Protein AF-A0A9R1D7I6-F1 (afdb_monomer_lite)

Secondary structure (DSSP, 8-state):
--------SS----SEEEEEEEE-TTS-EEEEEEEEEEEE----HHHHHHHHHHHHHHHHHHHHHHS-S---S-TTS--SS-EEEEEEEEE--SSPPP-PPTTEEEEEESPPP----

Organism: NCBI:txid2841590

Structure (mmCIF, N/CA/C/O backbone):
data_AF-A0A9R1D7I6-F1
#
_entry.id   AF-A0A9R1D7I6-F1
#
loop_
_atom_site.group_PDB
_atom_site.id
_atom_site.type_symbol
_atom_site.label_atom_id
_atom_site.label_alt_id
_atom_site.label_comp_id
_atom_site.label_asym_id
_atom_site.label_entity_id
_atom_site.label_seq_id
_atom_site.pdbx_PDB_ins_code
_atom_site.Cartn_x
_atom_site.Cartn_y
_atom_site.Cartn_z
_atom_site.occupancy
_atom_site.B_iso_or_equiv
_atom_site.auth_seq_id
_atom_site.auth_comp_id
_atom_site.auth_asym_id
_atom_site.auth_atom_id
_atom_site.pdbx_PDB_model_num
ATOM 1 N N . MET A 1 1 ? 3.771 33.067 13.067 1.00 39.66 1 MET A N 1
ATOM 2 C CA . MET A 1 1 ? 3.120 33.302 11.757 1.00 39.66 1 MET A CA 1
ATOM 3 C C . MET A 1 1 ? 4.215 33.194 10.709 1.00 39.66 1 MET A C 1
ATOM 5 O O . MET A 1 1 ? 5.153 33.960 10.805 1.00 39.66 1 MET A O 1
ATOM 9 N N . GLY A 1 2 ? 4.280 32.260 9.773 1.00 43.22 2 GLY A N 1
ATOM 10 C CA . GLY A 1 2 ? 3.318 31.320 9.216 1.00 43.22 2 GLY A CA 1
ATOM 11 C C . GLY A 1 2 ? 3.713 31.168 7.745 1.00 43.22 2 GLY A C 1
ATOM 12 O O . GLY A 1 2 ? 3.759 32.176 7.047 1.00 43.22 2 GLY A O 1
ATOM 13 N N . ARG A 1 3 ? 4.073 29.950 7.330 1.00 41.47 3 ARG A N 1
ATOM 14 C CA . ARG A 1 3 ? 4.033 29.404 5.958 1.00 41.47 3 ARG A CA 1
ATOM 15 C C . ARG A 1 3 ? 4.605 27.983 6.020 1.00 41.47 3 ARG A C 1
ATOM 17 O O . ARG A 1 3 ? 5.743 27.737 5.645 1.00 41.47 3 ARG A O 1
ATOM 24 N N . GLY A 1 4 ? 3.813 27.079 6.600 1.00 38.47 4 GLY A N 1
ATOM 25 C CA . GLY A 1 4 ? 3.963 25.649 6.353 1.00 38.47 4 GLY A CA 1
ATOM 26 C C . GLY A 1 4 ? 3.484 25.407 4.930 1.00 38.47 4 GLY A C 1
ATOM 27 O O . GLY A 1 4 ? 2.307 25.621 4.643 1.00 38.47 4 GLY A O 1
ATOM 28 N N . GLY A 1 5 ? 4.424 25.103 4.039 1.00 35.66 5 GLY A N 1
ATOM 29 C CA . GLY A 1 5 ? 4.111 24.621 2.704 1.00 35.66 5 GLY A CA 1
ATOM 30 C C . GLY A 1 5 ? 3.377 23.295 2.839 1.00 35.66 5 GLY A C 1
ATOM 31 O O . GLY A 1 5 ? 3.805 22.412 3.573 1.00 35.66 5 GLY A O 1
ATOM 32 N N . SER A 1 6 ? 2.224 23.216 2.198 1.00 44.97 6 SER A N 1
ATOM 33 C CA . SER A 1 6 ? 1.393 22.031 2.080 1.00 44.97 6 SER A CA 1
ATOM 34 C C . SER A 1 6 ? 2.099 20.979 1.217 1.00 44.97 6 SER A C 1
ATOM 36 O O . SER A 1 6 ? 1.899 20.956 0.006 1.00 44.97 6 SER A O 1
ATOM 38 N N . ASP A 1 7 ? 2.877 20.096 1.839 1.00 45.19 7 ASP A N 1
ATOM 39 C CA . ASP A 1 7 ? 3.285 18.792 1.277 1.00 45.19 7 ASP A CA 1
ATOM 40 C C . A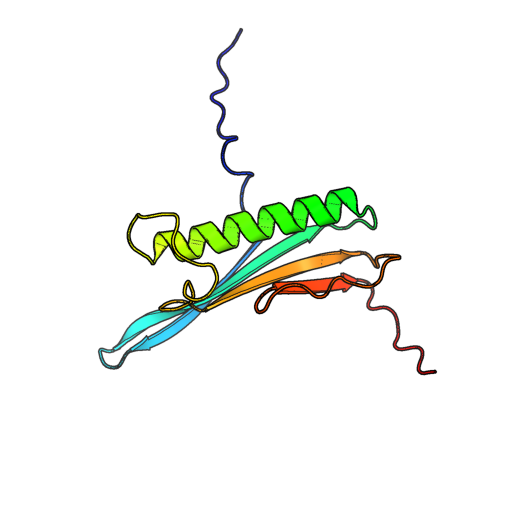SP A 1 7 ? 2.129 17.772 1.382 1.00 45.19 7 ASP A C 1
ATOM 42 O O . ASP A 1 7 ? 2.311 16.617 1.741 1.00 45.19 7 ASP A O 1
ATOM 46 N N . SER A 1 8 ? 0.888 18.214 1.154 1.00 47.34 8 SER A N 1
ATOM 47 C CA . SER A 1 8 ? -0.324 17.452 1.490 1.00 47.34 8 SER A CA 1
ATOM 48 C C . SER A 1 8 ? -1.175 17.082 0.278 1.00 47.34 8 SER A C 1
ATOM 50 O O . SER A 1 8 ? -2.354 16.783 0.441 1.00 47.34 8 SER A O 1
ATOM 52 N N . LEU A 1 9 ? -0.629 17.177 -0.938 1.00 47.69 9 LEU A N 1
ATOM 53 C CA . LEU A 1 9 ? -1.352 16.745 -2.140 1.00 47.69 9 LEU A CA 1
ATOM 54 C C . LEU A 1 9 ? -1.285 15.227 -2.347 1.00 47.69 9 LEU A C 1
ATOM 56 O O . LEU A 1 9 ? -2.108 14.707 -3.086 1.00 47.69 9 LEU A O 1
ATOM 60 N N . TRP A 1 10 ? -0.375 14.530 -1.659 1.00 55.62 10 TRP A N 1
ATOM 61 C CA . TRP A 1 10 ? -0.203 13.079 -1.730 1.00 55.62 10 TRP A CA 1
ATOM 62 C C . TRP A 1 10 ? 0.053 12.583 -0.307 1.00 55.62 10 TRP A C 1
ATOM 64 O O . TRP A 1 10 ? 1.000 13.035 0.341 1.00 55.62 10 TRP A O 1
ATOM 74 N N . GLY A 1 11 ? -0.867 11.782 0.226 1.00 57.44 11 GLY A N 1
ATOM 75 C CA . GLY A 1 11 ? -0.948 11.446 1.646 1.00 57.44 11 GLY A CA 1
ATOM 76 C C . GLY A 1 11 ? 0.180 10.537 2.126 1.00 57.44 11 GLY A C 1
ATOM 77 O O . GLY A 1 11 ? -0.054 9.372 2.368 1.00 57.44 11 GLY A O 1
ATOM 78 N N . GLY A 1 12 ? 1.393 11.056 2.316 1.00 71.56 12 GLY A N 1
ATOM 79 C CA . GLY A 1 12 ? 2.447 10.347 3.051 1.00 71.56 12 GLY A CA 1
ATOM 80 C C . GLY A 1 12 ? 3.225 9.282 2.265 1.00 71.56 12 GLY A C 1
ATOM 81 O O . GLY A 1 12 ? 3.436 9.398 1.059 1.00 71.56 12 GLY A O 1
ATOM 82 N N . ARG A 1 13 ? 3.772 8.304 3.000 1.00 84.12 13 ARG A N 1
ATOM 83 C CA . ARG A 1 13 ? 4.633 7.213 2.514 1.00 84.12 13 ARG A CA 1
ATOM 84 C C . ARG A 1 13 ? 3.958 5.888 2.878 1.00 84.12 13 ARG A C 1
ATOM 86 O O . ARG A 1 13 ? 3.509 5.793 4.018 1.00 84.12 13 ARG A O 1
ATOM 93 N N . PRO A 1 14 ? 3.981 4.868 2.004 1.00 89.44 14 PRO A N 1
ATOM 94 C CA . PRO A 1 14 ? 3.505 3.540 2.372 1.00 89.44 14 PRO A CA 1
ATOM 95 C C . PRO A 1 14 ? 4.297 2.957 3.547 1.00 89.44 14 PRO A C 1
ATOM 97 O O . PRO A 1 14 ? 5.505 3.210 3.709 1.00 89.44 14 PRO A O 1
ATOM 100 N N . ASP A 1 15 ? 3.625 2.115 4.327 1.00 91.19 15 ASP A N 1
ATOM 101 C CA . ASP A 1 15 ? 4.249 1.375 5.421 1.00 91.19 15 ASP A CA 1
ATOM 102 C C . ASP A 1 15 ? 5.256 0.341 4.898 1.00 91.19 15 ASP A C 1
ATOM 104 O O . ASP A 1 15 ? 6.362 0.210 5.436 1.00 91.19 15 ASP A O 1
ATOM 108 N N . ILE A 1 16 ? 4.893 -0.375 3.828 1.00 91.81 16 ILE A N 1
ATOM 109 C CA . ILE A 1 16 ? 5.672 -1.481 3.260 1.00 91.81 16 ILE A CA 1
ATOM 110 C C . ILE A 1 16 ? 5.826 -1.297 1.749 1.00 91.81 16 ILE A C 1
ATOM 112 O O . ILE A 1 16 ? 4.854 -1.055 1.038 1.00 91.81 16 ILE A O 1
ATOM 116 N N . VAL A 1 17 ? 7.052 -1.484 1.255 1.00 91.88 17 VAL A N 1
ATOM 117 C CA . VAL A 1 17 ? 7.363 -1.611 -0.176 1.00 91.88 17 VAL A CA 1
ATOM 118 C C . VAL A 1 17 ? 8.300 -2.803 -0.358 1.00 91.88 17 VAL A C 1
ATOM 120 O O . VAL A 1 17 ? 9.311 -2.899 0.340 1.00 91.88 17 VAL A O 1
ATOM 123 N N . LEU A 1 18 ? 7.962 -3.714 -1.270 1.00 90.12 18 LEU A N 1
ATOM 124 C CA . LEU A 1 18 ? 8.786 -4.870 -1.633 1.00 90.12 18 LEU A CA 1
ATOM 125 C C . LEU A 1 18 ? 8.930 -4.938 -3.153 1.00 90.12 18 LEU A C 1
ATOM 127 O O . LEU A 1 18 ? 7.930 -5.023 -3.858 1.00 90.12 18 LEU A O 1
ATOM 131 N N . GLU A 1 19 ? 10.163 -4.970 -3.643 1.00 89.25 19 GLU A N 1
ATOM 132 C CA . GLU A 1 19 ? 10.472 -5.060 -5.072 1.00 89.25 19 GLU A CA 1
ATOM 133 C C . GLU A 1 19 ? 11.092 -6.428 -5.379 1.00 89.25 19 GLU A C 1
ATOM 135 O O . GLU A 1 19 ? 12.047 -6.856 -4.718 1.00 89.25 19 GLU A O 1
ATOM 140 N N . ARG A 1 20 ? 10.546 -7.133 -6.374 1.00 86.19 20 ARG A N 1
ATOM 141 C CA . ARG A 1 20 ? 11.136 -8.358 -6.922 1.00 86.19 20 ARG A CA 1
ATOM 142 C C . ARG A 1 20 ? 11.906 -8.006 -8.184 1.00 86.19 20 ARG A C 1
ATOM 144 O O . ARG A 1 20 ? 11.350 -7.403 -9.095 1.00 86.19 20 ARG A O 1
ATOM 151 N N . PHE A 1 21 ? 13.164 -8.425 -8.231 1.00 86.06 21 PHE A N 1
ATOM 152 C CA . PHE A 1 21 ? 14.028 -8.231 -9.388 1.00 86.06 21 PHE A CA 1
ATOM 153 C C . PHE A 1 21 ? 14.281 -9.559 -10.096 1.00 86.06 21 PHE A C 1
ATOM 155 O O . PHE A 1 21 ? 14.581 -10.563 -9.443 1.00 86.06 21 PHE A O 1
ATOM 162 N N . GLU A 1 22 ? 14.249 -9.536 -11.423 1.00 85.69 22 GLU A N 1
ATOM 163 C CA . GLU A 1 22 ? 14.685 -10.630 -12.286 1.00 85.69 22 GLU A CA 1
ATOM 164 C C . GLU A 1 22 ? 15.877 -10.176 -13.140 1.00 85.69 22 GLU A C 1
ATOM 166 O O . GLU A 1 22 ? 16.044 -8.989 -1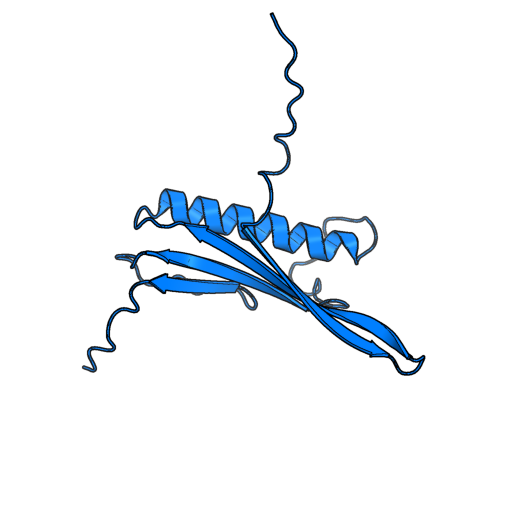3.429 1.00 85.69 22 GLU A O 1
ATOM 171 N N . LYS A 1 23 ? 16.751 -11.115 -13.516 1.00 89.88 23 LYS A N 1
ATOM 172 C CA . LYS A 1 23 ? 17.811 -10.836 -14.488 1.00 89.88 23 LYS A CA 1
ATOM 173 C C . LYS A 1 23 ? 17.274 -10.972 -15.907 1.00 89.88 23 LYS A C 1
ATOM 175 O O . LYS A 1 23 ? 16.805 -12.044 -16.280 1.00 89.88 23 LYS A O 1
ATOM 180 N N . SER A 1 24 ? 17.429 -9.923 -16.705 1.00 85.38 24 SER A N 1
ATOM 181 C CA . SER A 1 24 ? 17.127 -9.941 -18.132 1.00 85.38 24 SER A CA 1
ATOM 182 C C . SER A 1 24 ? 18.125 -10.802 -18.918 1.00 85.38 24 SER A C 1
ATOM 184 O O . SER A 1 24 ? 19.164 -11.237 -18.406 1.00 85.38 24 SER A O 1
ATOM 186 N N . ALA A 1 25 ? 17.828 -11.023 -20.202 1.00 85.94 25 ALA A N 1
ATOM 187 C CA . ALA A 1 25 ? 18.722 -11.717 -21.129 1.00 85.94 25 ALA A CA 1
ATOM 188 C C . ALA A 1 25 ? 20.090 -11.021 -21.295 1.00 85.94 25 ALA A C 1
ATOM 190 O O . ALA A 1 25 ? 21.069 -11.688 -21.625 1.00 85.94 25 ALA A O 1
ATOM 191 N N . ASP A 1 26 ? 20.156 -9.716 -21.018 1.00 89.81 26 ASP A N 1
ATOM 192 C CA . ASP A 1 26 ? 21.363 -8.886 -21.092 1.00 89.81 26 ASP A CA 1
ATOM 193 C C . ASP A 1 26 ? 22.116 -8.804 -19.745 1.00 89.81 26 ASP A C 1
ATOM 195 O O . ASP A 1 26 ? 23.009 -7.980 -19.569 1.00 89.81 26 ASP A O 1
ATOM 199 N N . GLU A 1 27 ? 21.766 -9.670 -18.784 1.00 89.50 27 GLU A N 1
ATOM 200 C CA . GLU A 1 27 ? 22.316 -9.732 -17.419 1.00 89.50 27 GLU A CA 1
ATOM 201 C C . GLU A 1 27 ? 22.047 -8.492 -16.542 1.00 89.50 27 GLU A C 1
ATOM 203 O O . GLU A 1 27 ? 22.633 -8.356 -15.461 1.00 89.50 27 GLU A O 1
ATOM 208 N N . GLU A 1 28 ? 21.123 -7.624 -16.954 1.00 86.12 28 GLU A N 1
ATOM 209 C CA . GLU A 1 28 ? 20.664 -6.477 -16.167 1.00 86.12 28 GLU A CA 1
ATOM 210 C C . GLU A 1 28 ? 19.546 -6.876 -15.197 1.00 86.12 28 GLU A C 1
ATOM 212 O O . GLU A 1 28 ? 18.726 -7.743 -15.491 1.00 86.12 28 GLU A O 1
ATOM 217 N N . TRP A 1 29 ? 19.506 -6.249 -14.020 1.00 82.81 29 TRP A N 1
ATOM 218 C CA . TRP A 1 29 ? 18.422 -6.454 -13.058 1.00 82.81 29 TRP A CA 1
ATOM 219 C C . TRP A 1 29 ? 17.249 -5.538 -13.394 1.00 82.81 29 TRP A C 1
ATOM 221 O O . TRP A 1 29 ? 17.410 -4.320 -13.415 1.00 82.81 29 TRP A O 1
ATOM 231 N N . VAL A 1 30 ? 16.076 -6.126 -13.604 1.00 82.12 30 VAL A N 1
ATOM 232 C CA . VAL A 1 30 ? 14.832 -5.422 -13.925 1.00 82.12 30 VAL A CA 1
ATOM 233 C C . VAL A 1 30 ? 13.817 -5.699 -12.822 1.00 82.12 30 VAL A C 1
ATOM 235 O O . VAL A 1 30 ? 13.743 -6.821 -12.317 1.00 82.12 30 VAL A O 1
ATOM 238 N N . VAL A 1 31 ? 13.066 -4.674 -12.415 1.00 81.75 31 VAL A N 1
ATOM 239 C CA . VAL A 1 31 ? 11.950 -4.840 -11.474 1.00 81.75 31 VAL A CA 1
ATOM 240 C C . VAL A 1 31 ? 10.822 -5.564 -12.201 1.00 81.75 31 VAL A C 1
ATOM 242 O O . VAL A 1 31 ? 10.308 -5.070 -13.196 1.00 81.75 31 VAL A O 1
ATOM 245 N N . GLU A 1 32 ? 10.452 -6.735 -11.703 1.00 82.38 32 GLU A N 1
ATOM 246 C CA . GLU A 1 32 ? 9.376 -7.568 -12.249 1.00 82.38 32 GLU A CA 1
ATOM 247 C C . GLU A 1 32 ? 8.053 -7.296 -11.512 1.00 82.38 32 GLU A C 1
ATOM 249 O O . GLU A 1 32 ? 6.979 -7.218 -12.111 1.00 82.38 32 GLU A O 1
ATOM 254 N N . ASP A 1 33 ? 8.135 -7.093 -10.192 1.00 83.12 33 ASP A N 1
ATOM 255 C CA . ASP A 1 33 ? 6.972 -6.855 -9.343 1.00 83.12 33 ASP A CA 1
ATOM 256 C C . ASP A 1 33 ? 7.255 -5.863 -8.231 1.00 83.12 33 ASP A C 1
ATOM 258 O O . ASP A 1 33 ? 8.334 -5.858 -7.630 1.00 83.12 33 ASP A O 1
ATOM 262 N N . VAL A 1 34 ? 6.208 -5.130 -7.865 1.00 86.69 34 VAL A N 1
ATOM 263 C CA . VAL A 1 34 ? 6.193 -4.287 -6.675 1.00 86.69 34 VAL A CA 1
ATOM 264 C C . VAL A 1 34 ? 4.985 -4.643 -5.822 1.00 86.69 34 VAL A C 1
ATOM 266 O O . VAL A 1 34 ? 3.849 -4.670 -6.296 1.00 86.69 34 VAL A O 1
ATOM 269 N N . PHE A 1 35 ? 5.222 -4.887 -4.539 1.00 90.25 35 PHE A N 1
ATOM 270 C CA . PHE A 1 35 ? 4.171 -4.942 -3.536 1.00 90.25 35 PHE A CA 1
ATOM 271 C C . PHE A 1 35 ? 4.194 -3.680 -2.695 1.00 90.25 35 PHE A C 1
ATOM 273 O O . PHE A 1 35 ? 5.251 -3.260 -2.221 1.00 90.25 35 PHE A O 1
ATOM 280 N N . ILE A 1 36 ? 3.011 -3.130 -2.463 1.00 91.19 36 ILE A N 1
ATOM 281 C CA . ILE A 1 36 ? 2.794 -1.993 -1.579 1.00 91.19 36 ILE A CA 1
ATOM 282 C C . ILE A 1 36 ? 1.860 -2.450 -0.467 1.00 91.19 36 ILE A C 1
ATOM 284 O O . ILE A 1 36 ? 0.848 -3.098 -0.733 1.00 91.19 36 ILE A O 1
ATOM 288 N N . GLY A 1 37 ? 2.220 -2.147 0.776 1.00 91.75 37 GLY A N 1
ATOM 289 C CA . GLY A 1 37 ? 1.437 -2.510 1.947 1.00 91.75 37 GLY A CA 1
ATOM 290 C C . GLY A 1 37 ? 1.114 -1.311 2.828 1.00 91.75 37 GLY A C 1
ATOM 291 O O . GLY A 1 37 ? 1.966 -0.442 3.020 1.00 91.75 37 GLY A O 1
ATOM 292 N N . GLU A 1 38 ? -0.093 -1.321 3.389 1.00 92.88 38 GLU A N 1
ATOM 293 C CA . GLU A 1 38 ? -0.602 -0.338 4.349 1.00 92.88 38 GLU A CA 1
ATOM 294 C C . GLU A 1 38 ? -1.176 -1.067 5.571 1.00 92.88 38 GLU A C 1
ATOM 296 O O . GLU A 1 38 ? -1.860 -2.083 5.422 1.00 92.88 38 GLU A O 1
ATOM 301 N N . VAL A 1 39 ? -0.904 -0.580 6.783 1.00 92.12 39 VAL A N 1
ATOM 302 C CA . VAL A 1 39 ? -1.324 -1.229 8.032 1.00 92.12 39 VAL A CA 1
ATOM 303 C C . VAL A 1 39 ? -2.260 -0.318 8.822 1.00 92.12 39 VAL A C 1
ATOM 305 O O . VAL A 1 39 ? -1.860 0.715 9.355 1.00 92.12 39 VAL A O 1
ATOM 308 N N . LYS A 1 40 ? -3.514 -0.742 8.995 1.00 89.50 40 LYS A N 1
ATOM 309 C CA . LYS A 1 40 ? -4.509 -0.066 9.836 1.00 89.50 40 LYS A CA 1
ATOM 310 C C . LYS A 1 40 ? -4.945 -0.988 10.971 1.00 89.50 40 LYS A C 1
ATOM 312 O O . LYS A 1 40 ? -5.830 -1.813 10.815 1.00 89.50 40 LYS A O 1
ATOM 317 N N . TYR A 1 41 ? -4.354 -0.831 12.153 1.00 81.81 41 TYR A N 1
ATOM 318 C CA . TYR A 1 41 ? -4.687 -1.647 13.330 1.00 81.81 41 TYR A CA 1
ATOM 319 C C . TYR A 1 41 ? -5.992 -1.178 14.006 1.00 81.81 41 TYR A C 1
ATOM 321 O O . TYR A 1 41 ? -5.980 -0.623 15.106 1.00 81.81 41 TYR A O 1
ATOM 329 N N . THR A 1 42 ? -7.116 -1.299 13.301 1.00 80.06 42 THR A N 1
ATOM 330 C CA . THR A 1 42 ? -8.433 -0.847 13.761 1.00 80.06 42 THR A CA 1
ATOM 331 C C . THR A 1 42 ? -9.557 -1.635 13.095 1.00 80.06 42 THR A C 1
ATOM 333 O O . THR A 1 42 ? -9.413 -2.088 11.962 1.00 80.06 42 THR A O 1
ATOM 336 N N . GLN A 1 43 ? -10.679 -1.747 13.804 1.00 81.00 43 GLN A N 1
ATOM 337 C CA . GLN A 1 43 ? -11.952 -2.276 13.294 1.00 81.00 43 GLN A CA 1
ATOM 338 C C . GLN A 1 43 ? -12.842 -1.159 12.729 1.00 81.00 43 GLN A C 1
ATOM 340 O O . GLN A 1 43 ? -13.938 -1.407 12.234 1.00 81.00 43 GLN A O 1
ATOM 345 N N . ASP A 1 44 ? -12.391 0.094 12.840 1.00 86.06 44 ASP A N 1
ATOM 346 C CA . ASP A 1 44 ? -13.100 1.250 12.314 1.00 86.06 44 ASP A CA 1
ATOM 347 C C . ASP A 1 44 ? -13.030 1.257 10.781 1.00 86.06 44 ASP A C 1
ATOM 349 O O . ASP A 1 44 ? -11.979 1.495 10.174 1.00 86.06 44 ASP A O 1
ATOM 353 N N . THR A 1 45 ? -14.178 1.000 10.162 1.00 84.69 45 THR A N 1
ATOM 354 C CA . THR A 1 45 ? -14.328 0.893 8.712 1.00 84.69 45 THR A CA 1
ATOM 355 C C . THR A 1 45 ? -13.968 2.179 7.978 1.00 84.69 45 THR A C 1
ATOM 357 O O . THR A 1 45 ? -13.473 2.102 6.856 1.00 84.69 45 THR A O 1
ATOM 360 N N . ASP A 1 46 ? -14.150 3.355 8.589 1.00 86.44 46 ASP A N 1
ATOM 361 C CA . ASP A 1 46 ? -13.798 4.630 7.954 1.00 86.44 46 ASP A CA 1
ATOM 362 C C . ASP A 1 46 ? -12.271 4.790 7.867 1.00 86.44 46 ASP A C 1
ATOM 364 O O . ASP A 1 46 ? -11.727 5.263 6.861 1.00 86.44 46 ASP A O 1
ATOM 368 N N . TYR A 1 47 ? -11.549 4.328 8.891 1.00 84.94 47 TYR A N 1
ATOM 369 C CA . TYR A 1 47 ? -10.084 4.312 8.885 1.00 84.94 47 TYR A CA 1
ATOM 370 C C . TYR A 1 47 ? -9.519 3.264 7.925 1.00 84.94 47 TYR A C 1
ATOM 372 O O . TYR A 1 47 ? -8.517 3.526 7.256 1.00 84.94 47 TYR A O 1
ATOM 380 N N . VAL A 1 48 ? -10.165 2.104 7.815 1.00 86.69 48 VAL A N 1
ATOM 381 C CA . VAL A 1 48 ? -9.802 1.075 6.832 1.00 86.69 48 VAL A CA 1
ATOM 382 C C . VAL A 1 48 ? -10.045 1.567 5.408 1.00 86.69 48 VAL A C 1
ATOM 384 O O . VAL A 1 48 ? -9.159 1.441 4.567 1.00 86.69 48 VAL A O 1
ATOM 387 N N . ALA A 1 49 ? -11.188 2.204 5.139 1.00 87.31 49 ALA A N 1
ATOM 388 C CA . ALA A 1 49 ? -11.483 2.808 3.841 1.00 87.31 49 ALA A CA 1
ATOM 389 C C . ALA A 1 49 ? -10.481 3.917 3.482 1.00 87.31 49 ALA A C 1
ATOM 391 O O . ALA A 1 49 ? -10.065 4.035 2.328 1.00 87.31 49 ALA A O 1
ATOM 392 N N . THR A 1 50 ? -10.040 4.694 4.475 1.00 88.44 50 THR A N 1
ATOM 393 C CA . THR A 1 50 ? -8.959 5.673 4.296 1.00 88.44 50 THR A CA 1
ATOM 394 C C . THR A 1 50 ? -7.644 4.983 3.921 1.00 88.44 50 THR A C 1
ATOM 396 O O . THR A 1 50 ? -7.005 5.397 2.960 1.00 88.44 50 THR A O 1
ATOM 399 N N . GLY A 1 51 ? -7.283 3.887 4.598 1.00 87.88 51 GLY A N 1
ATOM 400 C CA . GLY A 1 51 ? -6.097 3.094 4.254 1.00 87.88 51 GLY A CA 1
ATOM 401 C C . GLY A 1 51 ? -6.158 2.464 2.862 1.00 87.88 51 GLY A C 1
ATOM 402 O O . GLY A 1 51 ? -5.170 2.478 2.135 1.00 87.88 51 GLY A O 1
ATOM 403 N N . LEU A 1 52 ? -7.327 1.972 2.445 1.00 89.00 52 LEU A N 1
ATOM 404 C CA . LEU A 1 52 ? -7.536 1.463 1.088 1.00 89.00 52 LEU A CA 1
ATOM 405 C C . LEU A 1 52 ? -7.332 2.563 0.039 1.00 89.00 52 LEU A C 1
ATOM 407 O O . LEU A 1 52 ? -6.699 2.332 -0.989 1.00 89.00 52 LEU A O 1
ATOM 411 N N . ARG A 1 53 ? -7.842 3.770 0.304 1.00 86.50 53 ARG A N 1
ATOM 412 C CA . ARG A 1 53 ? -7.633 4.926 -0.570 1.00 86.50 53 ARG A CA 1
ATOM 413 C C . ARG A 1 53 ? -6.147 5.277 -0.692 1.00 86.50 53 ARG A C 1
ATOM 415 O O . ARG A 1 53 ? -5.675 5.463 -1.809 1.00 86.50 53 ARG A O 1
ATOM 422 N N . GLU A 1 54 ? -5.423 5.356 0.422 1.00 88.31 54 GLU A N 1
ATOM 423 C CA . GLU A 1 54 ? -3.976 5.629 0.431 1.00 88.31 54 GLU A CA 1
ATOM 424 C C . GLU A 1 54 ? -3.214 4.565 -0.378 1.00 88.31 54 GLU A C 1
ATOM 426 O O . GLU A 1 54 ? -2.412 4.896 -1.252 1.00 88.31 54 GLU A O 1
ATOM 431 N N . LEU A 1 55 ? -3.543 3.285 -0.176 1.00 88.25 55 LEU A N 1
ATOM 432 C CA . LEU A 1 55 ? -2.961 2.168 -0.921 1.00 88.25 55 LEU A CA 1
ATOM 433 C C . LEU A 1 55 ? -3.180 2.296 -2.438 1.00 88.25 55 LEU A C 1
ATOM 435 O O . LEU A 1 55 ? -2.238 2.126 -3.214 1.00 88.25 55 LEU A O 1
ATOM 439 N N . LEU A 1 56 ? -4.398 2.635 -2.868 1.00 86.06 56 LEU A N 1
ATOM 440 C CA . LEU A 1 56 ? -4.723 2.865 -4.280 1.00 86.06 56 LEU A CA 1
ATOM 441 C C . LEU A 1 56 ? -3.927 4.033 -4.878 1.00 86.06 56 LEU A C 1
ATOM 443 O O . LEU A 1 56 ? -3.423 3.919 -5.999 1.00 86.06 56 LEU A O 1
ATOM 447 N N . GLU A 1 57 ? -3.782 5.133 -4.133 1.00 84.50 57 GLU A N 1
ATOM 448 C CA . GLU A 1 57 ? -2.982 6.293 -4.542 1.00 84.50 57 GLU A CA 1
ATOM 449 C C . GLU A 1 57 ? -1.506 5.896 -4.755 1.00 84.50 57 GLU A C 1
ATOM 451 O O . GLU A 1 57 ? -0.918 6.227 -5.790 1.00 84.50 57 GLU A O 1
ATOM 456 N N . TYR A 1 58 ? -0.921 5.105 -3.848 1.00 86.31 58 TYR A N 1
ATOM 457 C CA . TYR A 1 58 ? 0.451 4.606 -3.997 1.00 86.31 58 TYR A CA 1
ATOM 458 C C . TYR A 1 58 ? 0.619 3.662 -5.191 1.00 86.31 58 TYR A C 1
ATOM 460 O O . TYR A 1 58 ? 1.591 3.771 -5.941 1.00 86.31 58 TYR A O 1
ATOM 468 N N . MET A 1 59 ? -0.328 2.744 -5.401 1.00 83.38 59 MET A N 1
ATOM 469 C CA . MET A 1 59 ? -0.281 1.814 -6.531 1.00 83.38 59 MET A CA 1
ATOM 470 C C . MET A 1 59 ? -0.366 2.551 -7.872 1.00 83.38 59 MET A C 1
ATOM 472 O O . MET A 1 59 ? 0.330 2.190 -8.821 1.00 83.38 59 MET A O 1
ATOM 476 N N . ALA A 1 60 ? -1.181 3.607 -7.953 1.00 80.12 60 ALA A N 1
ATOM 477 C CA . ALA A 1 60 ? -1.247 4.459 -9.135 1.00 80.12 60 ALA A CA 1
ATOM 478 C C . ALA A 1 60 ? 0.073 5.208 -9.381 1.00 80.12 60 ALA A C 1
ATOM 480 O O . ALA A 1 60 ? 0.493 5.343 -10.530 1.00 80.12 60 ALA A O 1
ATOM 481 N N . PHE A 1 61 ? 0.756 5.645 -8.319 1.00 78.25 61 PHE A N 1
ATOM 482 C CA . PHE A 1 61 ? 2.046 6.323 -8.430 1.00 78.25 61 PHE A CA 1
ATOM 483 C C . PHE A 1 61 ? 3.145 5.418 -9.003 1.00 78.25 61 PHE A C 1
ATOM 485 O O . PHE A 1 61 ? 3.863 5.837 -9.909 1.00 78.25 61 PHE A O 1
ATOM 492 N N . VAL A 1 62 ? 3.256 4.173 -8.526 1.00 76.06 62 VAL A N 1
ATOM 493 C CA . VAL A 1 62 ? 4.263 3.221 -9.035 1.00 76.06 62 VAL A CA 1
ATOM 494 C C . VAL A 1 62 ? 4.052 2.940 -10.522 1.00 76.06 62 VAL A C 1
ATOM 496 O O . VAL A 1 62 ? 5.010 2.971 -11.288 1.00 76.06 62 VAL A O 1
ATOM 499 N N . ARG A 1 63 ? 2.798 2.769 -10.957 1.00 69.00 63 ARG A N 1
ATOM 500 C CA . ARG A 1 63 ? 2.469 2.599 -12.382 1.00 69.00 63 ARG A CA 1
ATOM 501 C C . ARG A 1 63 ? 2.820 3.832 -13.226 1.00 69.00 63 ARG A C 1
ATOM 503 O O . ARG A 1 63 ? 3.264 3.689 -14.358 1.00 69.00 63 ARG A O 1
ATOM 510 N N . HIS A 1 64 ? 2.664 5.039 -12.678 1.00 60.75 64 HIS A N 1
ATOM 511 C CA . HIS A 1 64 ? 3.003 6.288 -13.371 1.00 60.75 64 HIS A CA 1
ATOM 512 C C . HIS A 1 64 ? 4.513 6.562 -13.459 1.00 60.75 64 HIS A C 1
ATOM 514 O O . HIS A 1 64 ? 4.960 7.259 -14.361 1.00 60.75 64 HIS A O 1
ATOM 520 N N . ALA A 1 65 ? 5.316 6.049 -12.525 1.00 58.72 65 ALA A N 1
ATOM 521 C CA . ALA A 1 65 ? 6.770 6.180 -12.604 1.00 58.72 65 ALA A CA 1
ATOM 522 C C . ALA A 1 65 ? 7.374 5.327 -13.737 1.00 58.72 65 ALA A C 1
ATOM 524 O O . ALA A 1 65 ? 8.435 5.675 -14.254 1.00 58.72 65 ALA A O 1
ATOM 525 N N . ASP A 1 66 ? 6.692 4.242 -14.118 1.00 57.59 66 ASP A N 1
ATOM 526 C CA . ASP A 1 66 ? 7.114 3.307 -15.167 1.00 57.59 66 ASP A CA 1
ATOM 527 C C . ASP A 1 66 ? 6.542 3.672 -16.556 1.00 57.59 66 ASP A C 1
ATOM 529 O O . ASP A 1 66 ? 7.216 3.531 -17.576 1.00 57.59 66 ASP A O 1
ATOM 533 N N . GLY A 1 67 ? 5.318 4.218 -16.597 1.00 48.94 67 GLY A N 1
ATOM 534 C CA . GLY A 1 67 ? 4.611 4.614 -17.817 1.00 48.94 67 GLY A CA 1
ATOM 535 C C . GLY A 1 67 ? 4.605 6.125 -18.065 1.00 48.94 67 GLY A C 1
ATOM 536 O O . GLY A 1 67 ? 4.248 6.918 -17.203 1.00 48.94 67 GLY A O 1
ATOM 537 N N . ASN A 1 68 ? 4.973 6.518 -19.283 1.00 46.12 68 ASN A N 1
ATOM 538 C CA . ASN A 1 68 ? 5.017 7.892 -19.787 1.00 46.12 68 ASN A CA 1
ATOM 539 C C . ASN A 1 68 ? 3.795 8.760 -19.385 1.00 46.12 68 ASN A C 1
ATOM 541 O O . ASN A 1 68 ? 2.669 8.284 -19.272 1.00 46.12 68 ASN A O 1
ATOM 545 N N . GLN A 1 69 ? 4.048 10.054 -19.187 1.00 45.88 69 GLN A N 1
ATOM 546 C CA . GLN A 1 69 ? 3.187 11.024 -18.507 1.00 45.88 69 GLN A CA 1
ATOM 547 C C . GLN A 1 69 ? 1.865 11.360 -19.233 1.00 45.88 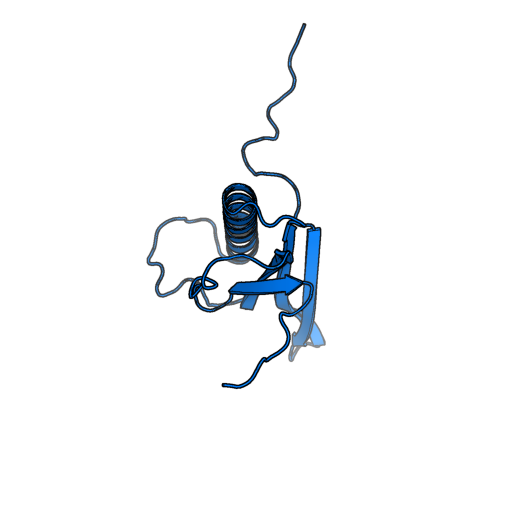69 GLN A C 1
ATOM 549 O O . GLN A 1 69 ? 1.749 12.455 -19.764 1.00 45.88 69 GLN A O 1
ATOM 554 N N . ASP A 1 70 ? 0.838 10.515 -19.208 1.00 35.84 70 ASP A N 1
ATOM 555 C CA . ASP A 1 70 ? -0.520 10.965 -19.553 1.00 35.84 70 ASP A CA 1
ATOM 556 C C . ASP A 1 70 ? -1.581 10.188 -18.769 1.00 35.84 70 ASP A C 1
ATOM 558 O O . ASP A 1 70 ? -1.628 8.961 -18.760 1.00 35.84 70 ASP A O 1
ATOM 562 N N . TYR A 1 71 ? -2.408 10.935 -18.039 1.00 44.03 71 TYR A N 1
ATOM 563 C CA . TYR A 1 71 ? -3.555 10.407 -17.311 1.00 44.03 71 TYR A CA 1
ATOM 564 C C . TYR A 1 71 ? -4.772 10.431 -18.239 1.00 44.03 71 TYR A C 1
ATOM 566 O O . TYR A 1 71 ? -4.965 11.398 -18.974 1.00 44.03 71 TYR A O 1
ATOM 574 N N . VAL A 1 72 ? -5.647 9.439 -18.056 1.00 40.50 72 VAL A N 1
ATOM 575 C CA . VAL A 1 72 ? -6.965 9.257 -18.691 1.00 40.50 72 VAL A CA 1
ATOM 576 C C . VAL A 1 72 ? -6.944 8.473 -20.007 1.00 40.50 72 VAL A C 1
ATOM 578 O O . VAL A 1 72 ? -7.327 9.018 -21.030 1.00 40.50 72 VAL A O 1
ATOM 581 N N . GLU A 1 73 ? -6.634 7.175 -19.970 1.00 32.81 73 GLU A N 1
ATOM 582 C CA . GLU A 1 73 ? -7.299 6.205 -20.857 1.00 32.81 73 GLU A CA 1
ATOM 583 C C . GLU A 1 73 ? -7.597 4.912 -20.081 1.00 32.81 73 GLU A C 1
ATOM 585 O O . GLU A 1 73 ? -6.808 4.477 -19.246 1.00 32.81 73 GLU A O 1
ATOM 590 N N . ASP A 1 74 ? -8.815 4.416 -20.301 1.00 37.19 74 ASP A N 1
ATOM 591 C CA . ASP A 1 74 ? -9.474 3.191 -19.847 1.00 37.19 74 ASP A CA 1
ATOM 592 C C . ASP A 1 74 ? -8.803 2.310 -18.775 1.00 37.19 74 ASP A C 1
ATOM 594 O O . ASP A 1 74 ? -7.748 1.704 -18.963 1.00 37.19 74 ASP A O 1
ATOM 598 N N . MET A 1 75 ? -9.552 2.102 -17.684 1.00 42.50 75 MET A N 1
ATOM 599 C CA . MET A 1 75 ? -9.278 1.138 -16.607 1.00 42.50 75 MET A CA 1
ATOM 600 C C . MET A 1 75 ? -9.104 -0.323 -17.080 1.00 42.50 75 MET A C 1
ATOM 602 O O . MET A 1 75 ? -8.794 -1.183 -16.264 1.00 42.50 75 MET A O 1
ATOM 606 N N . GLU A 1 76 ? -9.278 -0.622 -18.370 1.00 40.69 76 GLU A N 1
ATOM 607 C CA . GLU A 1 76 ? -9.106 -1.964 -18.940 1.00 40.69 76 GLU A CA 1
ATOM 608 C C . GLU A 1 76 ? -7.667 -2.282 -19.396 1.00 40.69 76 GLU A C 1
ATOM 610 O O . GLU A 1 76 ? -7.358 -3.453 -19.606 1.00 40.69 76 GLU A O 1
ATOM 615 N N . HIS A 1 77 ? -6.754 -1.303 -19.512 1.00 41.25 77 HIS A N 1
ATOM 616 C CA . HIS A 1 77 ? -5.440 -1.539 -20.145 1.00 41.25 77 HIS A CA 1
ATOM 617 C C . HIS A 1 77 ? -4.235 -0.841 -19.4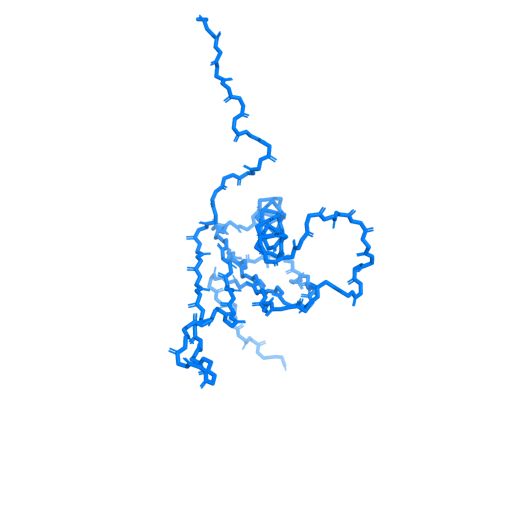73 1.00 41.25 77 HIS A C 1
ATOM 619 O O . HIS A 1 77 ? -3.298 -0.428 -20.148 1.00 41.25 77 HIS A O 1
ATOM 625 N N . VAL A 1 78 ? -4.203 -0.738 -18.137 1.00 43.25 78 VAL A N 1
ATOM 626 C CA . VAL A 1 78 ? -3.109 -0.068 -17.378 1.00 43.25 78 VAL A CA 1
ATOM 627 C C . VAL A 1 78 ? -2.060 -1.058 -16.818 1.00 43.25 78 VAL A C 1
ATOM 629 O O . VAL A 1 78 ? -1.405 -0.781 -15.816 1.00 43.25 78 VAL A O 1
ATOM 632 N N . LEU A 1 79 ? -1.920 -2.256 -17.401 1.00 41.38 79 LEU A N 1
ATOM 633 C CA . LEU A 1 79 ? -1.165 -3.366 -16.783 1.00 41.38 79 LEU A CA 1
ATOM 634 C C . LEU A 1 79 ? 0.177 -3.722 -17.441 1.00 41.38 79 LEU A C 1
ATOM 636 O O . LEU A 1 79 ? 0.853 -4.638 -16.978 1.00 41.38 79 LEU A O 1
ATOM 640 N N . GLU A 1 80 ? 0.605 -3.033 -18.493 1.00 49.91 80 GLU A N 1
ATOM 641 C CA . GLU A 1 80 ? 1.784 -3.466 -19.250 1.00 49.91 80 GLU A CA 1
ATOM 642 C C . GLU A 1 80 ? 3.051 -2.718 -18.830 1.00 49.91 80 GLU A C 1
ATOM 644 O O . GLU A 1 80 ? 3.427 -1.735 -19.460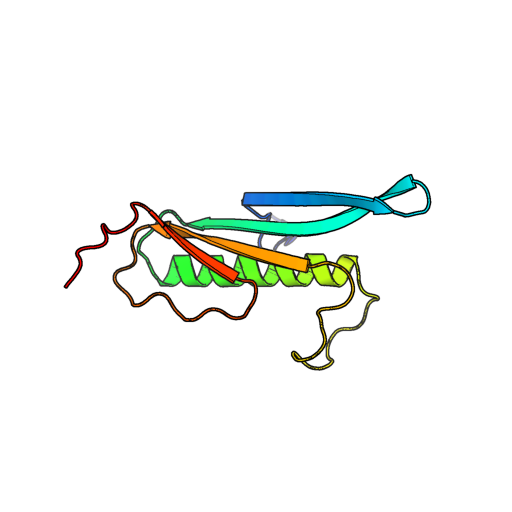 1.00 49.91 80 GLU A O 1
ATOM 649 N N . SER A 1 81 ? 3.692 -3.198 -17.755 1.00 53.28 81 SER A N 1
ATOM 650 C CA . SER A 1 81 ? 5.161 -3.374 -17.677 1.00 53.28 81 SER A CA 1
ATOM 651 C C . SER A 1 81 ? 5.617 -3.841 -16.279 1.00 53.28 81 SER A C 1
ATOM 653 O O . SER A 1 81 ? 6.463 -4.726 -16.187 1.00 53.28 81 SER A O 1
ATOM 655 N N . ILE A 1 82 ? 4.974 -3.390 -15.189 1.00 60.38 82 ILE A N 1
ATOM 656 C CA . ILE A 1 82 ? 5.249 -3.865 -13.816 1.00 60.38 82 ILE A CA 1
ATOM 657 C C . ILE A 1 82 ? 3.965 -4.348 -13.140 1.00 60.38 82 ILE A C 1
ATOM 659 O O . ILE A 1 82 ? 2.973 -3.620 -13.048 1.00 60.38 82 ILE A O 1
ATOM 663 N N . THR A 1 83 ? 3.998 -5.564 -12.588 1.00 76.81 83 THR A N 1
ATOM 664 C CA . THR A 1 83 ? 2.884 -6.080 -11.783 1.00 76.81 83 THR A CA 1
ATOM 665 C C . THR A 1 83 ? 2.908 -5.426 -10.400 1.00 76.81 83 THR A C 1
ATOM 667 O O . THR A 1 83 ? 3.781 -5.707 -9.576 1.00 76.81 83 THR A O 1
ATOM 670 N N . VAL A 1 84 ? 1.936 -4.550 -10.127 1.00 81.62 84 VAL A N 1
ATOM 671 C CA . VAL A 1 84 ? 1.794 -3.873 -8.828 1.00 81.62 84 VAL A CA 1
ATOM 672 C C . VAL A 1 84 ? 0.690 -4.531 -8.008 1.00 81.62 84 VAL A C 1
ATOM 674 O O . VAL A 1 84 ? -0.458 -4.591 -8.445 1.00 81.62 84 VAL A O 1
ATOM 677 N N . ARG A 1 85 ? 1.023 -4.990 -6.798 1.00 88.31 85 ARG A N 1
ATOM 678 C CA . ARG A 1 85 ? 0.092 -5.648 -5.868 1.00 88.31 85 ARG A CA 1
ATOM 679 C C . ARG A 1 85 ? -0.060 -4.856 -4.573 1.00 88.31 85 ARG A C 1
ATOM 681 O O . ARG A 1 85 ? 0.933 -4.426 -3.991 1.00 88.31 85 ARG A O 1
ATOM 688 N N . GLY A 1 86 ? -1.294 -4.691 -4.113 1.00 89.38 86 GLY A N 1
ATOM 689 C CA . GLY A 1 86 ? -1.637 -3.990 -2.879 1.00 89.38 86 GLY A CA 1
ATOM 690 C C . GLY A 1 86 ? -2.014 -4.947 -1.751 1.00 89.38 86 GLY A C 1
ATOM 691 O O . GLY A 1 86 ? -2.766 -5.896 -1.970 1.00 89.38 86 GLY A O 1
ATOM 692 N N . LEU A 1 87 ? -1.526 -4.682 -0.540 1.00 91.38 87 LEU A N 1
ATOM 693 C CA . LEU A 1 87 ? -1.920 -5.383 0.682 1.00 91.38 87 LEU A CA 1
ATOM 694 C C . LEU A 1 87 ? -2.390 -4.379 1.738 1.00 91.38 87 LEU A C 1
ATOM 696 O O . LEU A 1 87 ? -1.638 -3.487 2.123 1.00 91.38 87 LEU A O 1
ATOM 700 N N . LEU A 1 88 ? -3.612 -4.540 2.235 1.00 90.88 88 LEU A N 1
ATOM 701 C CA . LEU A 1 88 ? -4.128 -3.765 3.361 1.00 90.88 88 LEU A CA 1
ATOM 702 C C . LEU A 1 88 ? -4.263 -4.681 4.573 1.00 90.88 88 LEU A C 1
ATOM 704 O O . LEU A 1 88 ? -5.043 -5.628 4.545 1.00 90.88 88 LEU A O 1
ATOM 708 N N . PHE A 1 89 ? -3.505 -4.408 5.628 1.00 91.12 89 PHE A N 1
ATOM 709 C CA . PHE A 1 89 ? -3.560 -5.175 6.869 1.00 91.12 89 PHE A CA 1
ATOM 710 C C . PHE A 1 89 ? -4.494 -4.487 7.863 1.00 91.12 89 PHE A C 1
ATOM 712 O O . PHE A 1 89 ? -4.291 -3.308 8.165 1.00 91.12 89 PHE A O 1
ATOM 719 N N . THR A 1 90 ? -5.484 -5.206 8.388 1.00 89.50 90 THR A N 1
ATOM 720 C CA . THR A 1 90 ? -6.483 -4.668 9.324 1.00 89.50 90 THR A CA 1
ATOM 721 C C . THR A 1 90 ? -6.648 -5.530 10.574 1.00 89.50 90 THR A C 1
ATOM 723 O O . THR A 1 90 ? -6.131 -6.646 10.643 1.00 89.50 90 THR A O 1
ATOM 726 N N . ASP A 1 91 ? -7.365 -5.015 11.578 1.00 87.25 91 ASP A N 1
ATOM 727 C CA . ASP A 1 91 ? -7.959 -5.872 12.618 1.00 87.25 91 ASP A CA 1
ATOM 728 C C . ASP A 1 91 ? -9.157 -6.644 12.019 1.00 87.25 91 ASP A C 1
ATOM 730 O O . ASP A 1 91 ? -9.561 -6.362 10.885 1.00 87.25 91 ASP A O 1
ATOM 734 N N . ALA A 1 92 ? -9.714 -7.609 12.750 1.00 82.62 92 ALA A N 1
ATOM 735 C CA . ALA A 1 92 ? -10.901 -8.354 12.332 1.00 82.62 92 ALA A CA 1
ATOM 736 C C . ALA A 1 92 ? -12.098 -7.408 12.148 1.00 82.62 92 ALA A C 1
ATOM 738 O O . ALA A 1 92 ? -12.583 -6.802 13.107 1.00 82.62 92 ALA A O 1
ATOM 739 N N . LEU A 1 93 ? -12.562 -7.270 10.911 1.00 79.75 93 LEU A N 1
ATOM 740 C CA . LEU A 1 93 ? -13.674 -6.410 10.547 1.00 79.75 93 LEU A CA 1
ATOM 741 C C . LEU A 1 93 ? -14.992 -7.155 10.761 1.00 79.75 93 LEU A C 1
ATOM 743 O O . LEU A 1 93 ? -15.154 -8.308 10.370 1.00 79.75 93 LEU A O 1
ATOM 747 N N . ASP A 1 94 ? -15.975 -6.477 11.353 1.00 71.25 94 ASP A N 1
ATOM 748 C CA . ASP A 1 94 ? -17.341 -7.002 11.526 1.00 71.25 94 ASP A CA 1
ATOM 749 C C . ASP A 1 94 ? -18.185 -6.783 10.249 1.00 71.25 94 ASP A C 1
ATOM 751 O O . ASP A 1 94 ? -19.365 -6.440 10.293 1.00 71.25 94 ASP A O 1
ATOM 755 N N . ILE A 1 95 ? -17.549 -6.887 9.078 1.00 69.81 95 ILE A N 1
ATOM 756 C CA . ILE A 1 95 ? -18.172 -6.724 7.762 1.00 69.81 95 ILE A CA 1
ATOM 757 C C . ILE A 1 95 ? -17.632 -7.784 6.808 1.00 69.81 95 ILE A C 1
ATOM 759 O O . ILE A 1 95 ? -16.484 -8.200 6.925 1.00 69.81 95 ILE A O 1
ATOM 763 N N . GLU A 1 96 ? -18.454 -8.206 5.845 1.00 64.19 96 GLU A N 1
ATOM 764 C CA . GLU A 1 96 ? -17.979 -9.050 4.747 1.00 64.19 96 GLU A CA 1
ATOM 765 C C . GLU A 1 96 ? -16.866 -8.297 4.009 1.00 64.19 96 GLU A C 1
ATOM 767 O O . GLU A 1 96 ? -17.079 -7.175 3.533 1.00 64.19 96 GLU A O 1
ATOM 772 N N . SER A 1 97 ? -15.665 -8.881 3.975 1.00 58.97 97 SER A N 1
ATOM 773 C CA . SER A 1 97 ? -14.500 -8.278 3.336 1.00 58.97 97 SER A CA 1
ATOM 774 C C . SER A 1 97 ? -14.869 -7.983 1.872 1.00 58.97 97 SER A C 1
ATOM 776 O O . SER A 1 97 ? -15.301 -8.897 1.166 1.00 58.97 97 SER A O 1
ATOM 778 N N . PRO A 1 98 ? -14.772 -6.725 1.404 1.00 59.47 98 PRO A N 1
ATOM 779 C CA . PRO A 1 98 ? -15.219 -6.382 0.061 1.00 59.47 98 PRO A CA 1
ATOM 780 C C . PRO A 1 98 ? -14.409 -7.162 -0.979 1.00 59.47 98 PRO A C 1
ATOM 782 O O . PRO A 1 98 ? -13.188 -7.278 -0.843 1.00 59.47 98 PRO A O 1
ATOM 785 N N . ASP A 1 99 ? -15.077 -7.650 -2.030 1.00 57.16 99 ASP A N 1
ATOM 786 C CA . ASP A 1 99 ? -14.423 -8.125 -3.253 1.00 57.16 99 ASP A CA 1
ATOM 787 C C . ASP A 1 99 ? -13.646 -6.951 -3.864 1.00 57.16 99 ASP A C 1
ATOM 789 O O . ASP A 1 99 ? -14.180 -6.117 -4.599 1.00 57.16 99 ASP A O 1
ATOM 793 N N . VAL A 1 100 ? -12.383 -6.830 -3.470 1.00 62.31 100 VAL A N 1
ATOM 794 C CA . VAL A 1 100 ? -11.452 -5.842 -4.003 1.00 62.31 100 VAL A CA 1
ATOM 795 C C . VAL A 1 100 ? -10.978 -6.276 -5.389 1.00 62.31 100 VAL A C 1
ATOM 797 O O . VAL A 1 100 ? -10.849 -7.467 -5.672 1.00 62.31 100 VAL A O 1
ATOM 800 N N . GLU A 1 101 ? -10.739 -5.291 -6.257 1.00 60.81 101 GLU A N 1
ATOM 801 C CA . GLU A 1 101 ? -10.280 -5.482 -7.638 1.00 60.81 101 GLU A CA 1
ATOM 802 C C . GLU A 1 101 ? -9.041 -6.397 -7.738 1.00 60.81 101 GLU A C 1
ATOM 804 O O . GLU A 1 101 ? -8.253 -6.524 -6.791 1.00 60.81 101 GLU A O 1
ATOM 809 N N . GLU A 1 102 ? -8.838 -7.016 -8.910 1.00 65.12 102 GLU A N 1
ATOM 810 C CA . GLU A 1 102 ? -7.650 -7.833 -9.180 1.00 65.12 102 GLU A CA 1
ATOM 811 C C . GLU A 1 102 ? -6.365 -7.070 -8.811 1.00 65.12 102 GLU A C 1
ATOM 813 O O . GLU A 1 102 ? -6.077 -5.993 -9.328 1.00 65.12 102 GLU A O 1
ATOM 818 N N . GLY A 1 103 ? -5.578 -7.640 -7.891 1.00 74.00 103 GLY A N 1
ATOM 819 C CA . GLY A 1 103 ? -4.293 -7.081 -7.464 1.00 74.00 103 GLY A CA 1
ATOM 820 C C . GLY A 1 103 ? -4.273 -6.456 -6.068 1.00 74.00 103 GLY A C 1
ATOM 821 O O . GLY A 1 103 ? -3.179 -6.152 -5.593 1.00 74.00 103 GLY A O 1
ATOM 822 N N . ILE A 1 104 ? -5.409 -6.326 -5.375 1.00 83.94 104 ILE A N 1
ATOM 823 C CA . ILE A 1 104 ? -5.465 -5.879 -3.971 1.00 83.94 104 ILE A CA 1
ATOM 824 C C . ILE A 1 104 ? -5.945 -7.025 -3.080 1.00 83.94 104 ILE A C 1
ATOM 826 O O . ILE A 1 104 ? -6.824 -7.793 -3.459 1.00 83.94 104 ILE A O 1
ATOM 830 N N . ARG A 1 105 ? -5.366 -7.168 -1.884 1.00 86.56 105 ARG A N 1
ATOM 831 C CA . ARG A 1 105 ? -5.879 -8.079 -0.851 1.00 86.56 105 ARG A CA 1
ATOM 832 C C . ARG A 1 105 ? -5.955 -7.386 0.498 1.00 86.56 105 ARG A C 1
ATOM 834 O O . ARG A 1 105 ? -5.013 -6.706 0.898 1.00 86.56 105 ARG A O 1
ATOM 841 N N . ILE A 1 106 ? -7.057 -7.614 1.203 1.00 86.69 106 ILE A N 1
ATOM 842 C CA . ILE A 1 106 ? -7.228 -7.223 2.603 1.00 86.69 106 ILE A CA 1
ATOM 843 C C . ILE A 1 106 ? -6.882 -8.441 3.466 1.00 86.69 106 ILE A C 1
ATOM 845 O O . ILE A 1 106 ? -7.319 -9.551 3.168 1.00 86.69 106 ILE A O 1
ATOM 849 N N . ILE A 1 107 ? -6.042 -8.249 4.480 1.00 87.75 107 ILE A N 1
ATOM 850 C CA . ILE A 1 107 ? -5.578 -9.291 5.400 1.00 87.75 107 ILE A CA 1
ATOM 851 C C . ILE A 1 107 ? -5.949 -8.865 6.821 1.00 87.75 107 ILE A C 1
ATOM 853 O O . ILE A 1 107 ? -5.438 -7.867 7.322 1.00 87.75 107 ILE A O 1
ATOM 857 N N . GLU A 1 108 ? -6.806 -9.641 7.475 1.00 87.19 108 GLU A N 1
ATOM 858 C CA . GLU A 1 108 ? -7.321 -9.359 8.819 1.00 87.19 108 GLU A CA 1
ATOM 859 C C . GLU A 1 108 ? -6.523 -10.121 9.895 1.00 87.19 108 GLU A C 1
ATOM 861 O O . GLU A 1 108 ? -6.138 -11.275 9.691 1.00 87.19 108 GLU A O 1
ATOM 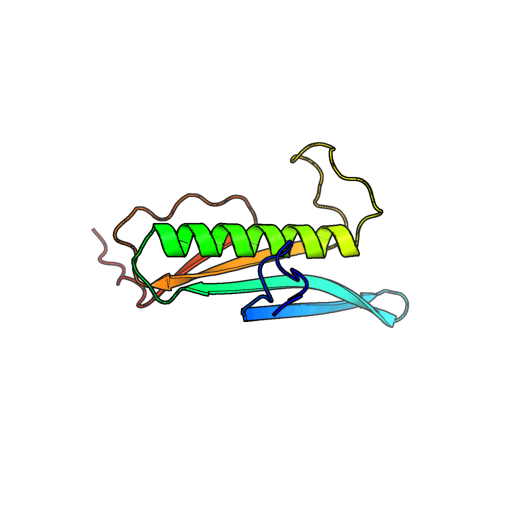866 N N . TYR A 1 109 ? -6.271 -9.497 11.052 1.00 82.69 109 TYR A N 1
ATOM 867 C CA . TYR A 1 109 ? -5.608 -10.126 12.202 1.00 82.69 109 TYR A CA 1
ATOM 868 C C . TYR A 1 109 ? -6.351 -9.853 13.526 1.00 82.69 109 TYR A C 1
ATOM 870 O O . TYR A 1 109 ? -6.646 -8.696 13.790 1.00 82.69 109 TYR A O 1
ATOM 878 N N . PRO A 1 110 ? -6.535 -10.843 14.429 1.00 72.81 110 PRO A N 1
ATOM 879 C CA . PRO A 1 110 ? -6.187 -12.249 14.247 1.00 72.81 110 PRO A CA 1
ATOM 880 C C . PRO A 1 110 ? -7.059 -12.865 13.156 1.00 72.81 110 PRO A C 1
ATOM 882 O O . PRO A 1 110 ? -8.232 -12.516 13.045 1.00 72.81 110 PRO A O 1
ATOM 885 N N . GLU A 1 111 ? -6.484 -13.774 12.363 1.00 64.44 111 GLU A N 1
ATOM 886 C CA . GLU A 1 111 ? -7.262 -14.545 11.392 1.00 64.44 111 GLU A CA 1
ATOM 887 C C . GLU A 1 111 ? -8.456 -15.150 12.138 1.00 64.44 111 GLU A C 1
ATOM 889 O O . GLU A 1 111 ? -8.270 -15.867 13.132 1.00 64.44 111 GLU A O 1
ATOM 894 N N . GLN A 1 112 ? -9.679 -14.801 11.721 1.00 60.31 112 GLN A N 1
ATOM 895 C CA . GLN A 1 112 ? -10.857 -15.419 12.311 1.00 60.31 112 GLN A CA 1
ATOM 896 C C . GLN A 1 112 ? -10.707 -16.929 12.093 1.00 60.31 112 GLN A C 1
ATOM 898 O O . GLN A 1 112 ? -10.436 -17.351 10.965 1.00 60.31 112 GLN A O 1
ATOM 903 N N . PRO A 1 113 ? -10.792 -17.759 13.149 1.00 51.41 113 PRO A N 1
ATOM 904 C CA . PRO A 1 113 ? -10.668 -19.192 12.970 1.00 51.41 113 PRO A CA 1
ATOM 905 C C . PRO A 1 113 ? -11.735 -19.640 11.975 1.00 51.41 113 PRO A C 1
ATOM 907 O O . PRO A 1 113 ? -12.886 -19.228 12.088 1.00 51.41 113 PRO A O 1
ATOM 910 N N . ASP A 1 114 ? -11.347 -20.485 11.024 1.00 54.16 114 ASP A N 1
ATOM 911 C CA . ASP A 1 114 ? -12.253 -21.167 10.103 1.00 54.16 114 ASP A CA 1
ATOM 912 C C . ASP A 1 114 ? -13.197 -22.054 10.939 1.00 54.16 114 ASP A C 1
ATOM 914 O O . ASP A 1 114 ? -12.925 -23.229 11.213 1.00 54.16 114 ASP A O 1
ATOM 918 N N . ILE A 1 115 ? -14.279 -21.478 11.473 1.00 50.66 115 ILE A N 1
ATOM 919 C CA . ILE A 1 115 ? -15.310 -22.235 12.181 1.00 50.66 115 ILE A CA 1
ATOM 920 C C . ILE A 1 115 ? -16.183 -22.854 11.094 1.00 50.66 115 ILE A C 1
ATOM 922 O O . ILE A 1 115 ? -17.248 -22.340 10.757 1.00 50.66 115 ILE A O 1
ATOM 926 N N . GLY A 1 116 ? -15.673 -23.939 10.504 1.00 47.53 116 GLY A N 1
ATOM 927 C CA . GLY A 1 116 ? -16.371 -24.715 9.486 1.00 47.53 116 GLY A CA 1
ATOM 928 C C . GLY A 1 116 ? -17.816 -24.989 9.907 1.00 47.53 116 GLY A C 1
ATOM 929 O O . GLY A 1 116 ? -18.062 -25.494 11.007 1.00 47.53 116 GLY A O 1
ATOM 930 N N . SER A 1 117 ? -18.754 -24.607 9.039 1.00 44.56 117 SER A N 1
ATOM 931 C CA . SER A 1 117 ? -20.182 -24.930 9.149 1.00 44.56 117 SER A CA 1
ATOM 932 C C . SER A 1 117 ? -20.516 -26.238 8.442 1.00 44.56 117 SER A C 1
ATOM 934 O O . SER A 1 117 ? -19.903 -26.513 7.385 1.00 44.56 117 SER A O 1
#

Sequence (117 aa):
MGRGGSDSLWGGRPDIVLERFEKSADEEWVVEDVFIGEVKYTQDTDYVATGLRELLEYMAFVRHADGNQDYVEDMEHVLESITVRGLLFTDALDIESPDVEEGIRIIEYPEQPDIGS

Foldseek 3Di:
DDDDDCPPPQPDDFPDKDWDWDQDPVRDTDTAEIETEHEDADLPVVSLVVRVVNQVSVQVVVLPVVDDDDDDDDPPPSDPDYQYAYEYEYADHPDDDDPDDPRYDYHYPPPDPCPDD

Radius of gyration: 17.48 Å; chains: 1; bounding box: 42×58×35 Å

pLDDT: mean 71.72, std 18.62, range [32.81, 92.88]